Protein AF-A0A822FUH9-F1 (afdb_monomer_lite)

Radius of gyration: 12.6 Å; chains: 1; bounding box: 33×19×31 Å

Sequence (76 aa):
PDFKNAVIVSPDAGGAKRVTSIADRLNIDFALIHKERKRANEIDSMVLVGDVTKRIAILVDDMADTCGTFECASQK

Secondary structure (DSSP, 8-state):
-GGGGEEEEESSGGGHHHHHHHHHHHT--EEEEEEEEEETTEEEEEEEES--TTSEEEE--S--SS-HHHHHHHT-

Structure (mmCIF, N/CA/C/O backbone):
data_AF-A0A822FUH9-F1
#
_entry.id   AF-A0A822FUH9-F1
#
loop_
_atom_site.group_PDB
_atom_site.id
_atom_site.type_symbol
_atom_site.label_atom_id
_atom_site.label_alt_id
_atom_site.label_comp_id
_atom_site.label_asym_id
_atom_site.label_entity_id
_atom_site.label_seq_id
_atom_site.pdbx_PDB_ins_code
_atom_site.Cartn_x
_atom_site.Cartn_y
_atom_site.Cartn_z
_atom_site.occupancy
_atom_site.B_iso_or_equiv
_atom_site.auth_seq_id
_atom_site.auth_comp_id
_atom_site.auth_asym_id
_atom_site.auth_atom_id
_atom_site.pdbx_PDB_model_num
ATOM 1 N N . PRO A 1 1 ? -15.686 -5.077 12.797 1.00 59.47 1 PRO A N 1
ATOM 2 C CA . PRO A 1 1 ? -15.081 -5.855 11.694 1.00 59.47 1 PRO A CA 1
ATOM 3 C C . PRO A 1 1 ? -13.574 -5.584 11.676 1.00 59.47 1 PRO A C 1
ATOM 5 O O . PRO A 1 1 ? -13.171 -4.445 11.911 1.00 59.47 1 PRO A O 1
ATOM 8 N N . ASP A 1 2 ? -12.764 -6.615 11.463 1.00 70.25 2 ASP A N 1
ATOM 9 C CA . ASP A 1 2 ? -11.321 -6.579 11.757 1.00 70.25 2 ASP A CA 1
ATOM 10 C C . ASP A 1 2 ? -10.493 -5.728 10.778 1.00 70.25 2 ASP A C 1
ATOM 12 O O . ASP A 1 2 ? -9.335 -5.414 11.040 1.00 70.25 2 ASP A O 1
ATOM 16 N N . PHE A 1 3 ? -11.106 -5.257 9.685 1.00 75.44 3 PHE A N 1
ATOM 17 C CA . PHE A 1 3 ? -10.448 -4.426 8.670 1.00 75.44 3 PHE A CA 1
ATOM 18 C C . PHE A 1 3 ? -10.037 -3.029 9.160 1.00 75.44 3 PHE A C 1
ATOM 20 O O . PHE A 1 3 ? -9.303 -2.338 8.464 1.00 75.44 3 PHE A O 1
ATOM 27 N N . LYS A 1 4 ? -10.480 -2.582 10.343 1.00 82.00 4 LYS A N 1
ATOM 28 C CA . LYS A 1 4 ? -10.062 -1.279 10.892 1.00 82.00 4 LYS A CA 1
ATOM 29 C C . LYS A 1 4 ? -8.569 -1.218 11.236 1.00 82.00 4 LYS A C 1
ATOM 31 O O . LYS A 1 4 ? -8.025 -0.126 11.305 1.00 82.00 4 LYS A O 1
ATOM 36 N N . ASN A 1 5 ? -7.923 -2.370 11.443 1.00 89.12 5 ASN A N 1
ATOM 37 C CA . ASN A 1 5 ? -6.468 -2.467 11.608 1.00 89.12 5 ASN A CA 1
ATOM 38 C C . ASN A 1 5 ? -5.746 -2.778 10.280 1.00 89.12 5 ASN A C 1
ATOM 40 O O . ASN A 1 5 ? -4.604 -3.244 10.281 1.00 89.12 5 ASN A O 1
ATOM 44 N N . ALA A 1 6 ? -6.422 -2.599 9.144 1.00 93.56 6 ALA A N 1
ATOM 45 C CA . ALA A 1 6 ? -5.833 -2.804 7.832 1.00 93.56 6 ALA A CA 1
ATOM 46 C C . ALA A 1 6 ? -5.295 -1.497 7.244 1.00 93.56 6 ALA A C 1
ATOM 48 O O . ALA A 1 6 ? -5.738 -0.401 7.585 1.00 93.56 6 ALA A O 1
ATOM 49 N N . VAL A 1 7 ? -4.342 -1.643 6.334 1.00 95.00 7 VAL A N 1
ATOM 50 C CA . VAL A 1 7 ? -3.781 -0.579 5.506 1.00 95.00 7 VAL A CA 1
ATOM 51 C C . VAL A 1 7 ? -3.881 -1.023 4.057 1.00 95.00 7 VAL A C 1
ATOM 53 O O . VAL A 1 7 ? -3.538 -2.162 3.730 1.00 95.00 7 VAL A O 1
ATOM 56 N N . ILE A 1 8 ? -4.381 -0.155 3.181 1.00 95.50 8 ILE A N 1
ATOM 57 C CA . ILE A 1 8 ? -4.459 -0.492 1.757 1.00 95.50 8 ILE A CA 1
ATOM 58 C C . ILE A 1 8 ? -3.153 -0.094 1.083 1.00 95.50 8 ILE A C 1
ATOM 60 O O . ILE A 1 8 ? -2.707 1.041 1.214 1.00 95.50 8 ILE A O 1
ATOM 64 N N . VAL A 1 9 ? -2.530 -1.021 0.365 1.00 95.19 9 VAL A N 1
ATOM 65 C CA . VAL A 1 9 ? -1.200 -0.832 -0.212 1.00 95.19 9 VAL A CA 1
ATOM 66 C C . VAL A 1 9 ? -1.270 -0.894 -1.733 1.00 95.19 9 VAL A C 1
ATOM 68 O O . VAL A 1 9 ? -1.765 -1.868 -2.297 1.00 95.19 9 VAL A O 1
ATOM 71 N N . SER A 1 10 ? -0.743 0.129 -2.405 1.00 94.75 10 SER A N 1
ATOM 72 C CA . SER A 1 10 ? -0.468 0.063 -3.844 1.00 94.75 10 SER A CA 1
ATOM 73 C C . SER A 1 10 ? 0.935 -0.493 -4.064 1.00 94.75 10 SER A C 1
ATOM 75 O O . SER A 1 10 ? 1.888 0.097 -3.544 1.00 94.75 10 SER A O 1
ATOM 77 N N . PRO A 1 11 ? 1.119 -1.563 -4.850 1.00 91.00 11 PRO A N 1
ATOM 78 C CA . PRO A 1 11 ? 2.449 -2.102 -5.123 1.00 91.00 11 PRO A CA 1
ATOM 79 C C . PRO A 1 11 ? 3.215 -1.296 -6.199 1.00 91.00 11 PRO A C 1
ATOM 81 O O . PRO A 1 11 ? 4.376 -1.593 -6.494 1.00 91.00 11 PRO A O 1
ATOM 84 N N . ASP A 1 12 ? 2.575 -0.265 -6.765 1.00 88.56 12 ASP A N 1
ATOM 85 C CA . ASP A 1 12 ? 3.164 0.740 -7.652 1.00 88.56 12 ASP A CA 1
ATOM 86 C C . ASP A 1 12 ? 2.557 2.134 -7.393 1.00 88.56 12 ASP A C 1
ATOM 88 O O . ASP A 1 12 ? 1.397 2.263 -6.988 1.00 88.56 12 ASP A O 1
ATOM 92 N N . ALA A 1 13 ? 3.313 3.201 -7.657 1.00 86.94 13 ALA A N 1
ATOM 93 C CA . ALA A 1 13 ? 2.844 4.575 -7.482 1.00 86.94 13 ALA A CA 1
ATOM 94 C C . ALA A 1 13 ? 1.678 4.953 -8.421 1.00 86.94 13 ALA A C 1
ATOM 96 O O . ALA A 1 13 ? 0.849 5.788 -8.056 1.00 86.94 13 ALA A O 1
ATOM 97 N N . GLY A 1 14 ? 1.561 4.323 -9.595 1.00 88.81 14 GLY A N 1
ATOM 98 C CA . GLY A 1 14 ? 0.467 4.549 -10.546 1.00 88.81 14 GLY A CA 1
ATOM 99 C C . GLY A 1 14 ? -0.917 4.197 -9.988 1.00 88.81 14 GLY A C 1
ATO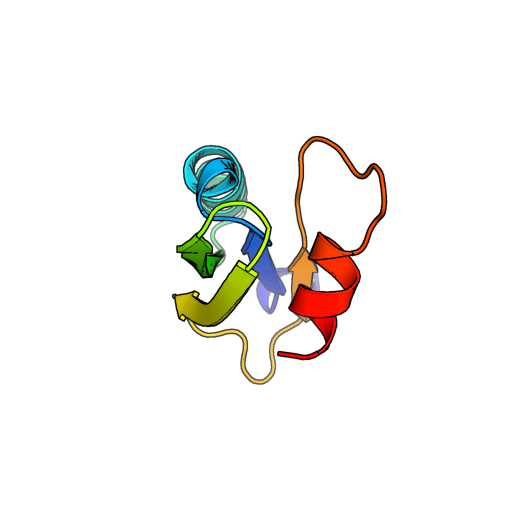M 100 O O . GLY A 1 14 ? -1.912 4.819 -10.362 1.00 88.81 14 GLY A O 1
ATOM 101 N N . GLY A 1 15 ? -0.988 3.268 -9.030 1.00 90.81 15 GLY A N 1
ATOM 102 C CA . GLY A 1 15 ? -2.233 2.885 -8.364 1.00 90.81 15 GLY A CA 1
ATOM 103 C C . GLY A 1 15 ? -2.710 3.870 -7.290 1.00 90.81 15 GLY A C 1
ATOM 104 O O . GLY A 1 15 ? -3.837 3.734 -6.817 1.00 90.81 15 GLY A O 1
ATOM 105 N N . ALA A 1 16 ? -1.927 4.896 -6.927 1.00 93.12 16 ALA A N 1
ATOM 106 C CA . ALA A 1 16 ? -2.190 5.748 -5.760 1.00 93.12 16 ALA A CA 1
ATOM 107 C C . ALA A 1 16 ? -3.620 6.303 -5.693 1.00 93.12 16 ALA A C 1
ATOM 109 O O . ALA A 1 16 ? -4.298 6.146 -4.682 1.00 93.12 16 ALA A O 1
ATOM 110 N N . LYS A 1 17 ? -4.133 6.857 -6.799 1.00 94.75 17 LYS A N 1
ATOM 111 C CA . LYS A 1 17 ? -5.496 7.416 -6.857 1.00 94.75 17 LYS A CA 1
ATOM 112 C C . LYS A 1 17 ? -6.577 6.389 -6.493 1.00 94.75 17 LYS A C 1
ATOM 114 O O . LYS A 1 17 ? -7.571 6.736 -5.857 1.00 94.75 17 LYS A O 1
ATOM 119 N N . ARG A 1 18 ? -6.392 5.130 -6.901 1.00 94.81 18 ARG A N 1
ATOM 120 C CA . ARG A 1 18 ? -7.308 4.022 -6.599 1.00 94.81 18 ARG A CA 1
ATOM 121 C C . ARG A 1 18 ? -7.259 3.689 -5.115 1.00 94.81 18 ARG A C 1
ATOM 123 O O . ARG A 1 18 ? -8.30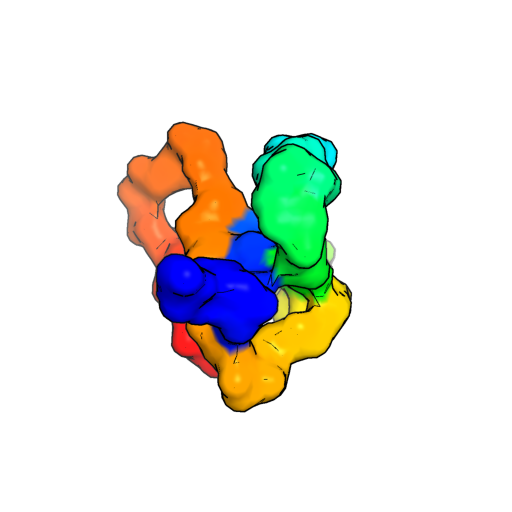2 3.611 -4.475 1.00 94.81 18 ARG A O 1
ATOM 130 N N . VAL A 1 19 ? -6.055 3.526 -4.581 1.00 95.19 19 VAL A N 1
ATOM 131 C CA . VAL A 1 19 ? -5.839 3.070 -3.205 1.00 95.19 19 VAL A CA 1
ATOM 132 C C . VAL A 1 19 ? -6.313 4.122 -2.203 1.00 95.19 19 VAL A C 1
ATOM 134 O O . VAL A 1 19 ? -7.043 3.780 -1.277 1.00 95.19 19 VAL A O 1
ATOM 137 N N . THR A 1 20 ? -6.030 5.404 -2.459 1.00 95.00 20 THR A N 1
ATOM 138 C CA . THR A 1 20 ? -6.546 6.529 -1.664 1.00 95.00 20 THR A CA 1
ATOM 139 C C . THR A 1 20 ? -8.074 6.568 -1.675 1.00 95.00 20 THR A C 1
ATOM 141 O O . THR A 1 20 ? -8.687 6.625 -0.619 1.00 95.00 20 THR A O 1
ATOM 144 N N . SER A 1 21 ? -8.720 6.421 -2.839 1.00 96.31 21 SER A N 1
ATOM 145 C CA . SER A 1 21 ? -10.189 6.438 -2.907 1.00 96.31 21 SER A CA 1
ATOM 146 C C . SER A 1 21 ? -10.851 5.301 -2.115 1.00 96.31 21 SER A C 1
ATOM 148 O O . SER A 1 21 ? -11.942 5.493 -1.572 1.00 96.31 21 SER A O 1
ATOM 150 N N . ILE A 1 22 ? -10.232 4.118 -2.061 1.00 94.56 22 ILE A N 1
ATOM 151 C CA . ILE A 1 22 ? -10.746 2.994 -1.267 1.00 94.56 22 ILE A CA 1
ATOM 152 C C . ILE A 1 22 ? -10.490 3.245 0.226 1.00 94.56 22 ILE A C 1
ATOM 154 O O . ILE A 1 22 ? -11.389 3.031 1.039 1.00 94.56 22 ILE A O 1
ATOM 158 N N . ALA A 1 23 ? -9.302 3.739 0.575 1.00 94.81 23 ALA A N 1
ATOM 159 C CA . ALA A 1 23 ? -8.916 4.065 1.943 1.00 94.81 23 ALA A CA 1
ATOM 160 C C . ALA A 1 23 ? -9.833 5.138 2.557 1.00 94.81 23 ALA A C 1
ATOM 162 O O . ALA A 1 23 ? -10.368 4.925 3.643 1.00 94.81 23 ALA A O 1
ATOM 163 N N . ASP A 1 24 ? -10.138 6.205 1.810 1.00 95.00 24 ASP A N 1
ATOM 164 C CA . ASP A 1 24 ? -11.062 7.273 2.218 1.00 95.00 24 ASP A CA 1
ATOM 165 C C . ASP A 1 24 ? -12.475 6.737 2.489 1.00 95.00 24 ASP A C 1
ATOM 167 O O . ASP A 1 24 ? -13.121 7.096 3.472 1.00 95.00 24 ASP A O 1
ATOM 171 N N . ARG A 1 25 ? -12.963 5.828 1.634 1.00 94.56 25 ARG A N 1
ATOM 172 C CA . ARG A 1 25 ? -14.287 5.200 1.788 1.00 94.56 25 ARG A CA 1
ATOM 173 C C . ARG A 1 25 ? -14.376 4.292 3.008 1.00 94.56 25 ARG A C 1
ATOM 175 O O . ARG A 1 25 ? -15.452 4.159 3.588 1.00 94.56 25 ARG A O 1
ATOM 182 N N . LEU A 1 26 ? -13.275 3.634 3.357 1.00 92.44 26 LEU A N 1
ATOM 183 C CA . LEU A 1 26 ? -13.191 2.724 4.498 1.00 92.44 26 LEU A CA 1
ATOM 184 C C . LEU A 1 26 ? -12.710 3.421 5.778 1.00 92.44 26 LEU A C 1
ATOM 186 O O . LEU A 1 26 ? -12.775 2.814 6.849 1.00 92.44 26 LEU A O 1
ATOM 190 N N . ASN A 1 27 ? -12.288 4.685 5.675 1.00 93.38 27 ASN A N 1
ATOM 191 C CA . ASN A 1 27 ? -11.688 5.481 6.740 1.00 93.38 27 ASN A CA 1
ATOM 192 C C . ASN A 1 27 ? -10.514 4.748 7.418 1.00 93.38 27 ASN A C 1
ATOM 194 O O . ASN A 1 27 ? -10.485 4.589 8.642 1.00 93.38 27 ASN A O 1
ATOM 198 N N . ILE A 1 28 ? -9.586 4.258 6.594 1.00 94.06 28 ILE A N 1
ATOM 199 C CA . ILE A 1 28 ? -8.337 3.598 7.000 1.00 94.06 28 ILE A CA 1
ATOM 200 C C . ILE A 1 28 ? -7.150 4.228 6.272 1.00 94.06 28 ILE A C 1
ATOM 202 O O . ILE A 1 28 ? -7.330 4.933 5.282 1.00 94.06 28 ILE A O 1
ATOM 206 N N . ASP A 1 29 ? -5.938 3.955 6.746 1.00 94.69 29 ASP A N 1
ATOM 207 C CA . ASP A 1 29 ? -4.721 4.471 6.122 1.00 94.69 29 ASP A CA 1
ATOM 208 C C . ASP A 1 29 ? -4.365 3.706 4.835 1.00 94.69 29 ASP A C 1
ATOM 210 O O . ASP A 1 29 ? -4.781 2.560 4.614 1.00 94.69 29 ASP A O 1
ATOM 214 N N . PHE A 1 30 ? -3.539 4.330 3.996 1.00 95.00 30 PHE A N 1
ATOM 215 C CA . PHE A 1 30 ? -2.960 3.703 2.812 1.00 95.00 30 PHE A CA 1
ATOM 216 C C . PHE A 1 30 ? -1.435 3.831 2.788 1.00 95.00 30 PHE A C 1
ATOM 218 O O . PHE A 1 30 ? -0.855 4.711 3.424 1.00 95.00 30 PHE A O 1
ATOM 225 N N . ALA A 1 31 ? -0.792 2.959 2.018 1.00 95.00 31 ALA A N 1
ATOM 226 C CA . ALA A 1 31 ? 0.629 3.015 1.718 1.00 95.00 31 ALA A CA 1
ATOM 227 C C . ALA A 1 31 ? 0.879 2.760 0.225 1.00 95.00 31 ALA A C 1
ATOM 229 O O . ALA A 1 31 ? 0.042 2.201 -0.487 1.00 95.00 31 ALA A O 1
ATOM 230 N N . LEU A 1 32 ? 2.037 3.185 -0.268 1.00 93.50 32 LEU A N 1
ATOM 231 C CA . LEU A 1 32 ? 2.433 3.062 -1.668 1.00 93.50 32 LEU A CA 1
ATOM 232 C C . LEU A 1 32 ? 3.861 2.542 -1.746 1.00 93.50 32 LEU A C 1
ATOM 234 O O . LEU A 1 32 ? 4.725 2.981 -0.991 1.00 93.50 32 LEU A O 1
ATOM 238 N N . ILE A 1 33 ? 4.128 1.659 -2.697 1.00 91.06 33 ILE A N 1
ATOM 239 C CA . ILE A 1 33 ? 5.485 1.240 -3.029 1.00 91.06 33 ILE A CA 1
ATOM 240 C C . ILE A 1 33 ? 5.912 2.000 -4.278 1.00 91.06 33 ILE A C 1
ATOM 242 O O . ILE A 1 33 ? 5.345 1.840 -5.360 1.00 91.06 33 ILE A O 1
ATOM 246 N N . HIS A 1 34 ? 6.917 2.853 -4.120 1.00 87.00 34 HIS A N 1
ATOM 247 C CA . HIS A 1 34 ? 7.548 3.561 -5.220 1.00 87.00 34 HIS A CA 1
ATOM 248 C C . HIS A 1 34 ? 8.798 2.800 -5.661 1.00 87.00 34 HIS A C 1
ATOM 250 O O . HIS A 1 34 ? 9.698 2.540 -4.861 1.00 87.00 34 HIS A O 1
ATOM 256 N N . LYS A 1 35 ? 8.842 2.422 -6.939 1.00 80.00 35 LYS A N 1
ATOM 257 C CA . LYS A 1 35 ? 9.998 1.773 -7.561 1.00 80.00 35 LYS A CA 1
ATOM 258 C C . LYS A 1 35 ? 10.845 2.843 -8.231 1.00 80.00 35 LYS A C 1
ATOM 260 O O . LYS A 1 35 ? 10.426 3.398 -9.246 1.00 80.00 35 LYS A O 1
ATOM 265 N 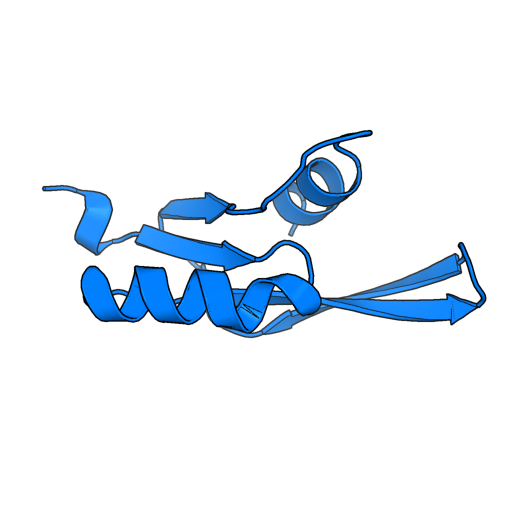N . GLU A 1 36 ? 12.041 3.087 -7.719 1.00 76.38 36 GLU A N 1
ATOM 266 C CA . GLU A 1 36 ? 13.029 3.871 -8.450 1.00 76.38 36 GLU A CA 1
ATOM 267 C C . GLU A 1 36 ? 13.735 2.958 -9.450 1.00 76.38 36 GLU A C 1
ATOM 269 O O . GLU A 1 36 ? 14.247 1.889 -9.105 1.00 76.38 36 GLU A O 1
ATOM 274 N N . ARG A 1 37 ? 13.733 3.362 -10.721 1.00 71.69 37 ARG A N 1
ATOM 275 C CA . ARG A 1 37 ? 14.410 2.642 -11.802 1.00 71.69 37 ARG A CA 1
ATOM 276 C C . ARG A 1 37 ? 15.556 3.500 -12.312 1.00 71.69 37 ARG A C 1
ATOM 278 O O . ARG A 1 37 ? 15.326 4.630 -12.733 1.00 71.69 37 ARG A O 1
ATOM 285 N N . LYS A 1 38 ? 16.773 2.953 -12.328 1.00 66.81 38 LYS A N 1
ATOM 286 C CA . LYS A 1 38 ? 17.936 3.615 -12.949 1.00 66.81 38 LYS A CA 1
ATOM 287 C C . LYS A 1 38 ? 17.828 3.615 -14.474 1.00 66.81 38 LYS A C 1
ATOM 289 O O . LYS A 1 38 ? 18.221 4.584 -15.121 1.00 66.81 38 LYS A O 1
ATOM 294 N N . ARG A 1 39 ? 17.285 2.536 -15.049 1.00 73.38 39 ARG A N 1
ATOM 295 C CA . ARG A 1 39 ? 17.029 2.343 -16.487 1.00 73.38 39 ARG A CA 1
ATOM 296 C C . ARG A 1 39 ? 15.779 1.487 -16.693 1.00 73.38 39 ARG A C 1
ATOM 298 O O . ARG A 1 39 ? 15.285 0.853 -15.761 1.00 73.38 39 ARG A O 1
ATOM 305 N N . ALA A 1 40 ? 15.254 1.455 -17.919 1.00 61.88 40 ALA A N 1
ATOM 306 C CA . ALA A 1 40 ? 14.178 0.528 -18.267 1.00 61.88 40 ALA A CA 1
ATOM 307 C C . ALA A 1 40 ? 14.605 -0.914 -17.925 1.00 61.88 40 ALA A C 1
ATOM 309 O O . ALA A 1 40 ? 15.670 -1.352 -18.348 1.00 61.88 40 ALA A O 1
ATOM 310 N N . ASN A 1 41 ? 13.779 -1.621 -17.147 1.00 62.66 41 ASN A N 1
ATOM 311 C CA . ASN A 1 41 ? 14.016 -2.972 -16.609 1.00 62.66 41 ASN A CA 1
ATOM 312 C C . ASN A 1 41 ? 15.134 -3.125 -15.558 1.00 62.66 41 ASN A C 1
ATOM 314 O O . ASN A 1 41 ? 15.427 -4.250 -15.167 1.00 62.66 41 ASN A O 1
ATOM 318 N N . GLU A 1 42 ? 15.702 -2.032 -15.040 1.00 66.44 42 GLU A N 1
ATOM 319 C CA . GLU A 1 42 ? 16.698 -2.072 -13.963 1.00 66.44 42 GLU A CA 1
ATOM 320 C C . GLU A 1 42 ? 16.147 -1.336 -12.731 1.00 66.44 42 GLU A C 1
ATOM 322 O O . GLU A 1 42 ? 16.122 -0.101 -12.667 1.00 66.44 42 GLU A O 1
ATOM 327 N N . ILE A 1 43 ? 15.610 -2.114 -11.785 1.00 62.84 43 ILE A N 1
ATOM 328 C CA . ILE A 1 43 ? 15.073 -1.610 -10.516 1.00 62.84 43 ILE A CA 1
ATOM 329 C C . ILE A 1 43 ? 16.259 -1.283 -9.613 1.00 62.84 43 ILE A C 1
ATOM 331 O O . ILE A 1 43 ? 17.065 -2.160 -9.319 1.00 62.84 43 ILE A O 1
ATOM 335 N N . ASP A 1 44 ? 16.356 -0.028 -9.187 1.00 67.31 44 ASP A N 1
ATOM 336 C CA . ASP A 1 44 ? 17.431 0.435 -8.312 1.00 67.31 44 ASP A CA 1
ATOM 337 C C . ASP A 1 44 ? 17.034 0.308 -6.841 1.00 67.31 44 ASP A C 1
ATOM 339 O O . ASP A 1 44 ? 17.778 -0.226 -6.022 1.00 67.31 44 ASP A O 1
ATOM 343 N N . SER A 1 45 ? 15.822 0.751 -6.500 1.00 76.69 45 SER A N 1
ATOM 344 C CA . SER A 1 45 ? 15.328 0.697 -5.130 1.00 76.69 45 SER A CA 1
ATOM 345 C C . SER A 1 45 ? 13.799 0.613 -5.072 1.00 76.69 45 SER A C 1
ATOM 347 O O . SER A 1 45 ? 13.084 1.012 -5.995 1.00 76.69 45 SER A O 1
ATOM 349 N N . MET A 1 46 ? 13.288 0.057 -3.973 1.00 82.94 46 MET A N 1
ATOM 350 C CA . MET A 1 46 ? 11.868 0.088 -3.627 1.00 82.94 46 MET A CA 1
ATOM 351 C C . MET A 1 46 ? 11.689 0.819 -2.303 1.00 82.94 46 MET A C 1
ATOM 353 O O . MET A 1 46 ? 12.213 0.391 -1.267 1.00 82.94 46 MET A O 1
ATOM 357 N N . VAL A 1 47 ? 10.928 1.908 -2.343 1.00 87.75 47 VAL A N 1
ATOM 358 C CA . VAL A 1 47 ? 10.651 2.782 -1.204 1.00 87.75 47 VAL A CA 1
ATOM 359 C C . VAL A 1 47 ? 9.186 2.632 -0.817 1.00 87.75 47 VAL A C 1
ATOM 361 O O . VAL A 1 47 ? 8.296 2.817 -1.644 1.00 87.75 47 VAL A O 1
ATOM 364 N N . LEU A 1 48 ? 8.938 2.288 0.447 1.00 90.25 48 LEU A N 1
ATOM 365 C CA . LEU A 1 48 ? 7.596 2.299 1.016 1.00 90.25 48 LEU A CA 1
ATOM 366 C C . LEU A 1 48 ? 7.275 3.720 1.489 1.00 90.25 48 LEU A C 1
ATOM 368 O O . LEU A 1 48 ? 8.038 4.311 2.251 1.00 90.25 48 LEU A O 1
ATOM 372 N N . VAL A 1 49 ? 6.139 4.247 1.052 1.00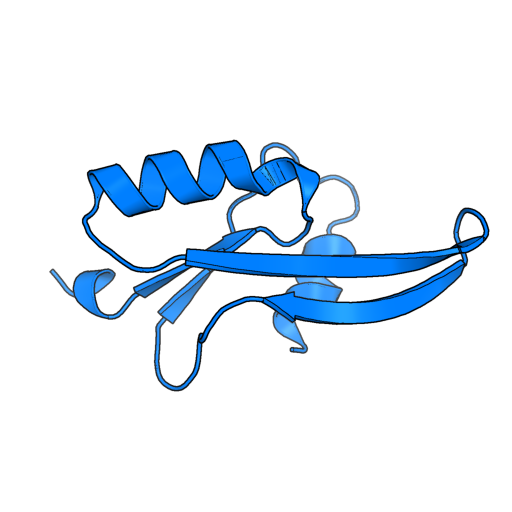 91.06 49 VAL A N 1
ATOM 373 C CA . VAL A 1 49 ? 5.578 5.524 1.491 1.00 91.06 49 VAL A CA 1
ATOM 374 C C . VAL A 1 49 ? 4.314 5.226 2.292 1.00 91.06 49 VAL A C 1
ATOM 376 O O . VAL A 1 49 ? 3.334 4.739 1.733 1.00 91.06 49 VAL A O 1
ATOM 379 N N . GLY A 1 50 ? 4.343 5.505 3.595 1.00 90.50 50 GLY A N 1
ATOM 380 C CA . GLY A 1 50 ? 3.291 5.141 4.554 1.00 90.50 50 GLY A CA 1
ATOM 381 C C . GLY A 1 50 ? 3.785 4.142 5.606 1.00 90.50 50 GLY A C 1
ATOM 382 O O . GLY A 1 50 ? 4.914 3.661 5.524 1.00 90.50 50 GLY A O 1
ATOM 383 N N . ASP A 1 51 ? 2.948 3.841 6.602 1.00 91.00 51 ASP A N 1
ATOM 384 C CA . ASP A 1 51 ? 3.259 2.880 7.670 1.00 91.00 51 ASP A CA 1
ATOM 385 C C . ASP A 1 51 ? 2.321 1.669 7.612 1.00 91.00 51 ASP A C 1
ATOM 387 O O . ASP A 1 51 ? 1.095 1.797 7.637 1.00 91.00 51 ASP A O 1
ATOM 391 N N . VAL A 1 52 ? 2.922 0.482 7.548 1.00 92.38 52 VAL A N 1
ATOM 392 C CA . VAL A 1 52 ? 2.227 -0.813 7.500 1.00 92.38 52 VAL A CA 1
ATOM 393 C C . VAL A 1 52 ? 2.524 -1.684 8.726 1.00 92.38 52 VAL A C 1
ATOM 395 O O . VAL A 1 52 ? 2.046 -2.813 8.837 1.00 92.38 52 VAL A O 1
ATOM 398 N N . THR A 1 53 ? 3.307 -1.172 9.676 1.00 90.62 53 THR A N 1
ATOM 399 C CA . THR A 1 53 ? 3.833 -1.939 10.806 1.00 90.62 53 THR A CA 1
ATOM 400 C C . THR A 1 53 ? 2.709 -2.418 11.723 1.00 90.62 53 THR A C 1
ATOM 402 O O . THR A 1 53 ? 1.892 -1.624 12.184 1.00 90.62 53 THR A O 1
ATOM 405 N N . LYS A 1 54 ? 2.686 -3.723 12.042 1.00 89.75 54 LYS A N 1
ATOM 406 C CA . LYS A 1 54 ? 1.667 -4.369 12.907 1.00 89.75 54 LYS A CA 1
ATOM 407 C C . LYS A 1 54 ? 0.219 -4.222 12.404 1.00 89.75 54 LYS A C 1
ATOM 409 O O . LYS A 1 54 ? -0.729 -4.360 13.182 1.00 89.75 54 LYS A O 1
ATOM 414 N N . ARG A 1 55 ? 0.041 -3.971 11.107 1.00 91.00 55 ARG A N 1
ATOM 415 C CA . ARG A 1 55 ? -1.262 -3.851 10.446 1.00 91.00 55 ARG A CA 1
ATOM 416 C C . ARG A 1 55 ? -1.427 -4.939 9.396 1.00 91.00 55 ARG A C 1
ATOM 418 O O . ARG A 1 55 ? -0.459 -5.550 8.953 1.00 91.00 55 ARG A O 1
ATOM 425 N N . ILE A 1 56 ? -2.670 -5.179 8.998 1.00 93.00 56 ILE A N 1
ATOM 426 C CA . ILE A 1 56 ? -2.976 -6.086 7.890 1.00 93.00 56 ILE A CA 1
ATOM 427 C C . ILE A 1 56 ? -2.801 -5.307 6.583 1.00 93.00 56 ILE A C 1
ATOM 429 O O . ILE A 1 56 ? -3.583 -4.402 6.302 1.00 93.00 56 ILE A O 1
ATOM 433 N N . ALA A 1 57 ? -1.789 -5.640 5.783 1.00 93.31 57 ALA A N 1
ATOM 434 C CA . ALA A 1 57 ? -1.586 -5.022 4.475 1.00 93.31 57 ALA A CA 1
ATOM 435 C C . ALA A 1 57 ? -2.507 -5.657 3.420 1.00 93.31 57 ALA A C 1
ATOM 437 O O . ALA A 1 57 ? -2.445 -6.860 3.172 1.00 93.31 57 ALA A O 1
ATOM 438 N N . ILE A 1 58 ? -3.355 -4.845 2.788 1.00 93.75 58 ILE A N 1
ATOM 439 C CA . ILE A 1 58 ? -4.237 -5.257 1.690 1.00 93.75 58 ILE A CA 1
ATOM 440 C C . ILE A 1 58 ? -3.670 -4.681 0.397 1.00 93.75 58 ILE A C 1
ATOM 442 O O . ILE A 1 58 ? -3.840 -3.494 0.123 1.00 93.75 58 ILE A O 1
ATOM 446 N N . LEU A 1 59 ? -2.989 -5.510 -0.393 1.00 93.19 59 LEU A N 1
ATOM 447 C CA . LEU A 1 59 ? -2.442 -5.079 -1.677 1.00 93.19 59 LEU A CA 1
ATOM 448 C C . LEU A 1 59 ? -3.559 -4.978 -2.717 1.00 93.19 59 LEU A C 1
ATOM 450 O O . LEU A 1 59 ? -4.319 -5.926 -2.914 1.00 93.19 59 LEU A O 1
ATOM 454 N N . VAL A 1 60 ? -3.640 -3.835 -3.394 1.00 93.06 60 VAL A N 1
ATOM 455 C CA . VAL A 1 60 ? -4.646 -3.570 -4.425 1.00 93.06 60 VAL A CA 1
ATOM 456 C C . VAL A 1 60 ? -3.959 -3.095 -5.693 1.00 93.06 60 VAL A C 1
ATOM 458 O O . VAL A 1 60 ? -3.272 -2.077 -5.690 1.00 93.06 60 VAL A O 1
ATOM 461 N N . ASP A 1 61 ? -4.216 -3.800 -6.790 1.00 90.38 61 ASP A N 1
ATOM 462 C CA . ASP A 1 61 ? -3.819 -3.398 -8.135 1.00 90.38 61 ASP A CA 1
ATOM 463 C C . ASP A 1 61 ? -4.986 -3.610 -9.114 1.00 90.38 61 ASP A C 1
ATOM 465 O O . ASP A 1 61 ? -5.969 -4.265 -8.765 1.00 90.38 61 ASP A O 1
ATOM 469 N N . ASP A 1 62 ? -4.939 -3.013 -10.304 1.00 89.00 62 ASP A N 1
ATOM 470 C CA . ASP A 1 62 ? -5.973 -3.234 -11.332 1.00 89.00 62 ASP A CA 1
ATOM 471 C C . ASP A 1 62 ? -5.760 -4.537 -12.080 1.00 89.00 62 ASP A C 1
ATOM 473 O O . ASP A 1 62 ? -6.725 -5.234 -12.390 1.00 89.00 62 ASP A O 1
ATOM 477 N N . MET A 1 63 ? -4.506 -4.847 -12.386 1.00 88.00 63 MET A N 1
ATOM 478 C CA . MET A 1 63 ? -4.125 -6.020 -13.147 1.00 88.00 63 MET A CA 1
ATOM 479 C C . MET A 1 63 ? -2.926 -6.699 -12.499 1.00 88.00 63 MET A C 1
ATOM 481 O O . MET A 1 63 ? -1.946 -6.064 -12.121 1.00 88.00 63 MET A O 1
ATOM 485 N N . ALA A 1 64 ? -2.996 -8.023 -12.421 1.00 87.31 64 ALA A N 1
ATOM 486 C CA . ALA A 1 64 ? -1.867 -8.871 -12.084 1.00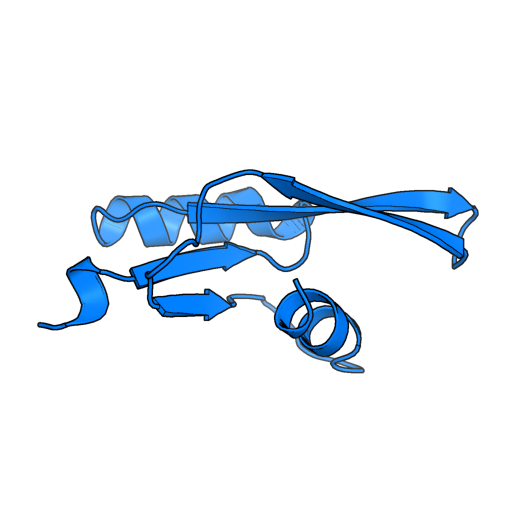 87.31 64 ALA A CA 1
ATOM 487 C C . ALA A 1 64 ? -1.518 -9.691 -13.329 1.00 87.31 64 ALA A C 1
ATOM 489 O O . ALA A 1 64 ? -2.345 -10.467 -13.800 1.00 87.31 64 ALA A O 1
ATOM 490 N N . ASP A 1 65 ? -0.319 -9.475 -13.870 1.00 85.88 65 ASP A N 1
ATOM 491 C CA . ASP A 1 65 ? 0.173 -10.191 -15.053 1.00 85.88 65 ASP A CA 1
ATOM 492 C C . ASP A 1 65 ? 1.214 -11.244 -14.645 1.00 85.88 65 ASP A C 1
ATOM 494 O O . ASP A 1 65 ? 0.883 -12.399 -14.395 1.00 85.88 65 ASP A O 1
ATOM 498 N N . THR A 1 66 ? 2.467 -10.828 -14.437 1.00 87.19 66 THR A N 1
ATOM 499 C CA . THR A 1 66 ? 3.556 -11.720 -13.991 1.00 87.19 66 THR A CA 1
ATOM 500 C C . THR A 1 66 ? 3.641 -11.888 -12.474 1.00 87.19 66 THR A C 1
ATOM 502 O O . THR A 1 66 ? 4.505 -12.610 -11.985 1.00 87.19 66 THR A O 1
ATOM 505 N N . CYS A 1 67 ? 2.805 -11.176 -11.713 1.00 84.81 67 CYS A N 1
ATOM 506 C CA . CYS A 1 67 ? 2.815 -11.112 -10.245 1.00 84.81 67 CYS A CA 1
ATOM 507 C C . CYS A 1 67 ? 4.139 -10.672 -9.581 1.00 84.81 67 CYS A C 1
ATOM 509 O O . CYS A 1 67 ? 4.155 -10.485 -8.366 1.00 84.81 67 CYS A O 1
ATOM 511 N N . GLY A 1 68 ? 5.217 -10.400 -10.326 1.00 83.88 68 GLY A N 1
ATOM 512 C CA . GLY A 1 68 ? 6.507 -9.987 -9.750 1.00 83.88 68 GLY A CA 1
ATOM 513 C C . GLY A 1 68 ? 6.422 -8.689 -8.937 1.00 83.88 68 GLY A C 1
ATOM 514 O O . GLY A 1 68 ? 7.151 -8.494 -7.968 1.00 83.88 68 GLY A O 1
ATOM 515 N N . THR A 1 69 ? 5.468 -7.815 -9.275 1.00 83.62 69 THR A N 1
ATOM 516 C CA . THR A 1 69 ? 5.146 -6.619 -8.486 1.00 83.62 69 THR A CA 1
ATOM 517 C C . THR A 1 69 ? 4.604 -6.963 -7.094 1.00 83.62 69 THR A C 1
ATOM 519 O O . THR A 1 69 ? 5.014 -6.324 -6.128 1.00 83.62 69 THR A O 1
ATOM 522 N N . PHE A 1 70 ? 3.752 -7.985 -6.973 1.00 85.19 70 PHE A N 1
ATOM 523 C CA . PHE A 1 70 ? 3.222 -8.456 -5.688 1.00 85.19 70 PHE A CA 1
ATOM 524 C C . PHE A 1 70 ? 4.279 -9.200 -4.874 1.00 85.19 70 PHE A C 1
ATOM 526 O O . PHE A 1 70 ? 4.378 -8.984 -3.670 1.00 85.19 70 PHE A O 1
ATOM 533 N N . GLU A 1 71 ? 5.092 -10.035 -5.523 1.00 86.75 71 GLU A N 1
ATOM 534 C CA . GLU A 1 71 ? 6.183 -10.753 -4.858 1.00 86.75 71 GLU A CA 1
ATOM 535 C C . GLU A 1 71 ? 7.179 -9.777 -4.221 1.00 86.75 71 GLU A C 1
ATOM 537 O O . GLU A 1 71 ? 7.472 -9.873 -3.031 1.00 86.75 71 GLU A O 1
ATOM 542 N N . CYS A 1 72 ? 7.620 -8.773 -4.982 1.00 82.31 72 CYS A N 1
ATOM 543 C CA . CYS A 1 72 ? 8.476 -7.701 -4.480 1.00 82.31 72 CYS A CA 1
ATOM 544 C C . CYS A 1 72 ? 7.838 -6.930 -3.316 1.00 82.31 72 CYS A C 1
ATOM 546 O O . CYS A 1 72 ? 8.513 -6.601 -2.343 1.00 82.31 72 CYS A O 1
ATOM 548 N N . ALA A 1 73 ? 6.541 -6.636 -3.419 1.00 85.19 73 ALA A N 1
ATOM 549 C CA . ALA A 1 73 ? 5.809 -5.907 -2.394 1.00 85.19 73 ALA A CA 1
ATOM 550 C C . ALA A 1 73 ? 5.641 -6.710 -1.095 1.00 85.19 73 ALA A C 1
ATOM 552 O O . ALA A 1 73 ? 5.696 -6.132 -0.017 1.00 85.19 73 ALA A O 1
ATOM 553 N N . SER A 1 74 ? 5.475 -8.032 -1.183 1.00 86.06 74 SER A N 1
ATOM 554 C CA . SER A 1 74 ? 5.316 -8.913 -0.019 1.00 86.06 74 SER A CA 1
ATOM 555 C C . SER A 1 74 ? 6.603 -9.117 0.785 1.00 86.06 74 SER A C 1
ATOM 557 O O . SER A 1 74 ? 6.536 -9.606 1.910 1.00 86.06 74 SER A O 1
ATOM 559 N N . GLN A 1 75 ? 7.766 -8.815 0.207 1.00 82.44 75 GLN A N 1
ATOM 560 C CA . GLN A 1 75 ? 9.070 -8.965 0.864 1.00 82.44 75 GLN A CA 1
ATOM 561 C C . GLN A 1 75 ? 9.511 -7.697 1.619 1.00 82.44 75 GLN A C 1
ATOM 563 O O . GLN A 1 75 ? 10.602 -7.677 2.192 1.00 82.44 75 GLN A O 1
ATOM 568 N N . LYS A 1 76 ? 8.692 -6.639 1.599 1.00 70.88 76 LYS A N 1
ATOM 569 C CA . LYS A 1 76 ? 8.9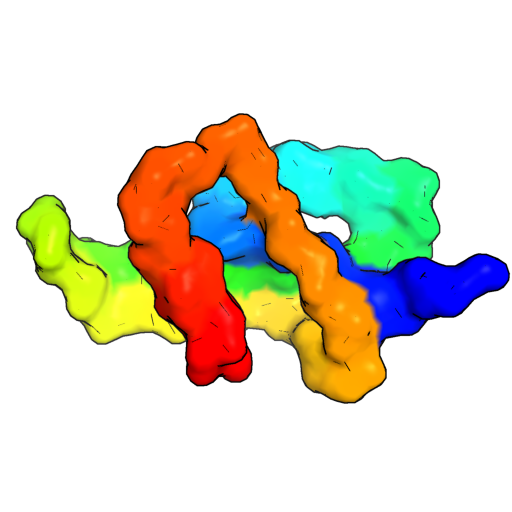28 -5.351 2.261 1.00 70.88 76 LYS A CA 1
ATOM 570 C C . LYS A 1 76 ? 8.152 -5.240 3.564 1.00 70.88 76 LYS A C 1
ATOM 572 O O . LYS A 1 76 ? 8.758 -4.704 4.517 1.00 70.88 76 LYS A O 1
#

Foldseek 3Di:
DQCQLEEEEELEPVCVVVRVVVCVVVVHHYKYWYFDAPDVVRTDDIDIGDDCPPGHYHYDDPDDDPCVSVVVVVVD

pLDDT: mean 86.44, std 9.53, range [59.47, 96.31]